Protein AF-A0A351EL39-F1 (afdb_monomer_lite)

Secondary structure (DSSP, 8-state):
------------PPPPS--------TT-B-------PPTT-TTHHHHHHHHHHHTSHHHHHHHHHHHS---S-SSPPPPHHHHHH-----PBPP-HHHHTTTHHHHHHHHHHHHHHHHTTPPPPPP-----PPP-

pLDDT: mean 80.1, std 13.73, range [44.97, 97.44]

Foldseek 3Di:
DDDDPDDDDDDDDDDDPDDPDDDDLPAAADDDDDDDDDPPPVCVPVSVVVVVVCLDQVNQQCCCVPPVDHRPDPPHDHDPNCVVPPDDHDHDDDDPVVCVLCVVVVVVQVVQQVVCVVVVHDRDRDDDDDDDDDD

Structure (mmCIF, N/CA/C/O backbone):
data_AF-A0A351EL39-F1
#
_entry.id   AF-A0A351EL39-F1
#
loop_
_atom_site.group_PDB
_atom_site.id
_atom_site.type_symbol
_atom_site.label_atom_id
_atom_site.label_alt_id
_atom_site.label_comp_id
_atom_site.label_asym_id
_atom_site.label_entity_id
_atom_site.label_seq_id
_atom_site.pdbx_PDB_ins_code
_atom_site.Cartn_x
_atom_site.Cartn_y
_atom_site.Cartn_z
_atom_site.occupancy
_atom_site.B_iso_or_equiv
_atom_site.auth_seq_id
_atom_site.auth_comp_id
_atom_site.auth_asym_id
_atom_site.auth_atom_id
_atom_site.pdbx_PDB_model_num
ATOM 1 N N . SER A 1 1 ? -23.697 38.848 4.792 1.00 47.41 1 SER A N 1
ATOM 2 C CA . SER A 1 1 ? -22.567 38.962 3.847 1.00 47.41 1 SER A CA 1
ATOM 3 C C . SER A 1 1 ? -22.491 37.673 3.041 1.00 47.41 1 SER A C 1
ATOM 5 O O . SER A 1 1 ? -22.920 36.651 3.559 1.00 47.41 1 SER A O 1
ATOM 7 N N . ALA A 1 2 ? -22.081 37.761 1.778 1.00 49.19 2 ALA A N 1
ATOM 8 C CA . ALA A 1 2 ? -22.387 36.872 0.655 1.00 49.19 2 ALA A CA 1
ATOM 9 C C . ALA A 1 2 ? -22.039 35.379 0.824 1.00 49.19 2 ALA A C 1
ATOM 11 O O . ALA A 1 2 ? -20.975 35.021 1.324 1.00 49.19 2 ALA A O 1
ATOM 12 N N . GLY A 1 3 ? -22.925 34.526 0.294 1.00 56.19 3 GLY A N 1
ATOM 13 C CA . GLY A 1 3 ? -22.6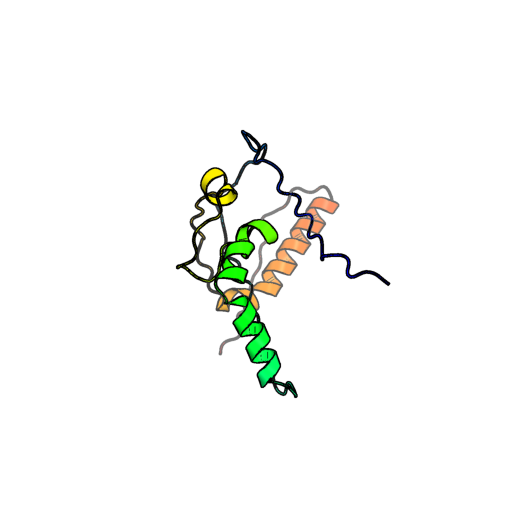42 33.133 -0.029 1.00 56.19 3 GLY A CA 1
ATOM 14 C C . GLY A 1 3 ? -21.666 33.061 -1.196 1.00 56.19 3 GLY A C 1
ATOM 15 O O . GLY A 1 3 ? -22.061 33.156 -2.356 1.00 56.19 3 GLY A O 1
ATOM 16 N N . MET A 1 4 ? -20.383 32.920 -0.882 1.00 59.19 4 MET A N 1
ATOM 17 C CA . MET A 1 4 ? -19.397 32.563 -1.892 1.00 59.19 4 MET A CA 1
ATOM 18 C C . MET A 1 4 ? -19.553 31.068 -2.200 1.00 59.19 4 MET A C 1
ATOM 20 O O . MET A 1 4 ? -19.508 30.261 -1.267 1.00 59.19 4 MET A O 1
ATOM 24 N N . PRO A 1 5 ? -19.762 30.672 -3.468 1.00 58.97 5 PRO A N 1
ATOM 25 C CA . PRO A 1 5 ? -19.753 29.264 -3.833 1.00 58.97 5 PRO A CA 1
ATOM 26 C C . PRO A 1 5 ? -18.380 28.675 -3.497 1.00 58.97 5 PRO A C 1
ATOM 28 O O . PRO A 1 5 ? -17.349 29.305 -3.737 1.00 58.97 5 PRO A O 1
ATOM 31 N N . ALA A 1 6 ? -18.358 27.476 -2.914 1.00 65.62 6 ALA A N 1
ATOM 32 C CA . ALA A 1 6 ? -17.112 26.768 -2.656 1.00 65.62 6 ALA A CA 1
ATOM 33 C C . ALA A 1 6 ? -16.420 26.474 -3.997 1.00 65.62 6 ALA A C 1
ATOM 35 O O . ALA A 1 6 ? -16.895 25.660 -4.787 1.00 65.62 6 ALA A O 1
ATOM 36 N N . VAL A 1 7 ? -15.308 27.158 -4.267 1.00 57.25 7 VAL A N 1
ATOM 37 C CA . VAL A 1 7 ? -14.492 26.927 -5.460 1.00 57.25 7 VAL A CA 1
ATOM 38 C C . VAL A 1 7 ? -13.460 25.857 -5.120 1.00 57.25 7 VAL A C 1
ATOM 40 O O . VAL A 1 7 ? -12.513 26.121 -4.382 1.00 57.25 7 VAL A O 1
ATOM 43 N N . SER A 1 8 ? -13.624 24.639 -5.644 1.00 57.84 8 SER A N 1
ATOM 44 C CA . SER A 1 8 ? -12.559 23.634 -5.597 1.00 57.84 8 SER A CA 1
ATOM 45 C C . SER A 1 8 ? -11.670 23.785 -6.831 1.00 57.84 8 SER A C 1
ATOM 47 O O . SER A 1 8 ? -12.069 23.413 -7.935 1.00 57.84 8 SER A O 1
ATOM 49 N N . VAL A 1 9 ? -10.463 24.320 -6.661 1.00 50.91 9 VAL A N 1
ATOM 50 C CA . VAL A 1 9 ? -9.437 24.293 -7.710 1.00 50.91 9 VAL A CA 1
ATOM 51 C C . VAL A 1 9 ? -8.735 22.942 -7.633 1.00 50.91 9 VAL A C 1
ATOM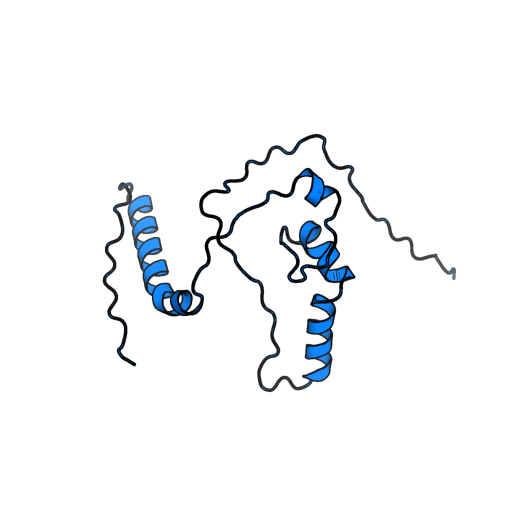 53 O O . VAL A 1 9 ? -8.116 22.617 -6.621 1.00 50.91 9 VAL A O 1
ATOM 56 N N . ARG A 1 10 ? -8.840 22.135 -8.691 1.00 57.16 10 ARG A N 1
ATOM 57 C CA . ARG A 1 10 ? -8.111 20.870 -8.807 1.00 57.16 10 ARG A CA 1
ATOM 58 C C . ARG A 1 10 ? -7.037 21.034 -9.871 1.00 57.16 10 ARG A C 1
ATOM 60 O O . ARG A 1 10 ? -7.350 21.095 -11.053 1.00 57.16 10 ARG A O 1
ATOM 67 N N . PHE A 1 11 ? -5.778 21.115 -9.451 1.00 54.72 11 PHE A N 1
ATOM 68 C CA . PHE A 1 11 ? -4.659 21.002 -10.378 1.00 54.72 11 PHE A CA 1
ATOM 69 C C . PHE A 1 11 ? -4.651 19.574 -10.937 1.00 54.72 11 PHE A C 1
ATOM 71 O O . PHE A 1 11 ? -4.483 18.610 -10.188 1.00 54.72 11 PHE A O 1
ATOM 78 N N . MET A 1 12 ? -4.917 19.443 -12.234 1.00 60.34 12 MET A N 1
ATOM 79 C CA . MET A 1 12 ? -4.818 18.190 -12.978 1.00 60.34 12 MET A CA 1
ATOM 80 C C . MET A 1 12 ? -3.690 18.367 -13.993 1.00 60.34 12 MET A C 1
ATOM 82 O O . MET A 1 12 ? -3.957 18.858 -15.087 1.00 60.34 12 MET A O 1
ATOM 86 N N . PRO A 1 13 ? -2.432 18.071 -13.624 1.00 65.50 13 PRO A N 1
ATOM 87 C CA . PRO A 1 13 ? -1.336 18.171 -14.574 1.00 65.50 13 PRO A CA 1
ATOM 88 C C . PRO A 1 13 ? -1.596 17.213 -15.738 1.00 65.50 13 PRO A C 1
ATOM 90 O O . PRO A 1 13 ? -2.022 16.073 -15.527 1.00 65.50 13 PRO A O 1
ATOM 93 N N . GLU A 1 14 ? -1.352 17.679 -16.960 1.00 79.12 14 GLU A N 1
ATOM 94 C CA . GLU A 1 14 ? -1.318 16.796 -18.121 1.00 79.12 14 GLU A CA 1
ATOM 95 C C . GLU A 1 14 ? -0.214 15.753 -17.927 1.00 79.12 14 GLU A C 1
ATOM 97 O O . GLU A 1 14 ? 0.848 16.035 -17.364 1.00 79.12 14 GLU A O 1
ATOM 102 N N . LEU A 1 15 ? -0.483 14.517 -18.351 1.00 79.69 15 LEU A N 1
ATOM 103 C CA . LEU A 1 15 ? 0.508 13.453 -18.253 1.00 79.69 15 LEU A CA 1
ATOM 104 C C . LEU A 1 15 ? 1.629 13.710 -19.267 1.00 79.69 15 LEU A C 1
ATOM 106 O O . LEU A 1 15 ? 1.315 13.978 -20.429 1.00 79.69 15 LEU A O 1
ATOM 110 N N . PRO A 1 16 ? 2.907 13.578 -18.869 1.00 83.06 16 PRO A N 1
ATOM 111 C CA . PRO A 1 16 ? 4.018 13.758 -19.793 1.00 83.06 16 PRO A CA 1
ATOM 112 C C . PRO A 1 16 ? 3.974 12.706 -20.909 1.00 83.06 16 PRO A C 1
ATOM 114 O O . PRO A 1 16 ? 3.304 11.675 -20.790 1.00 83.06 16 PRO A O 1
ATOM 117 N N . GLU A 1 17 ? 4.689 12.948 -22.008 1.00 84.38 17 GLU A N 1
ATOM 118 C CA . GLU A 1 17 ? 4.771 11.955 -23.083 1.00 84.38 17 GLU A CA 1
ATOM 119 C C . GLU A 1 17 ? 5.518 10.690 -22.638 1.00 84.38 17 GLU A C 1
ATOM 121 O O . GLU A 1 17 ? 5.064 9.571 -22.906 1.00 84.38 17 GLU A O 1
ATOM 126 N N . GLU A 1 18 ? 6.593 10.879 -21.874 1.00 80.75 18 GLU A N 1
ATOM 127 C CA . GLU A 1 18 ? 7.460 9.836 -21.332 1.00 80.75 18 GLU A CA 1
ATOM 128 C C . GLU A 1 18 ? 7.855 10.163 -19.883 1.00 80.75 18 GLU A C 1
ATOM 130 O O . GLU A 1 18 ? 7.773 11.312 -19.442 1.00 80.75 18 GLU A O 1
ATOM 135 N N . VAL A 1 19 ? 8.267 9.145 -19.124 1.00 79.06 19 VAL A N 1
ATOM 136 C CA . VAL A 1 19 ? 8.794 9.297 -17.760 1.00 79.06 19 VAL A CA 1
ATOM 137 C C . VAL A 1 19 ? 10.250 8.851 -17.732 1.00 79.06 19 VAL A C 1
ATOM 139 O O . VAL A 1 19 ? 10.574 7.783 -18.243 1.00 79.06 19 VAL A O 1
ATOM 142 N N . ASP A 1 20 ? 11.119 9.630 -17.092 1.00 78.19 20 ASP A N 1
ATOM 143 C CA . ASP A 1 20 ? 12.546 9.304 -16.938 1.00 78.19 20 ASP A CA 1
ATOM 144 C C . ASP A 1 20 ? 12.781 8.343 -15.753 1.00 78.19 20 ASP A C 1
ATOM 146 O O . ASP A 1 20 ? 13.568 8.590 -14.841 1.00 78.19 20 ASP A O 1
ATOM 150 N N . VAL A 1 21 ? 11.984 7.270 -15.689 1.00 72.69 21 VAL A N 1
ATOM 151 C CA . VAL A 1 21 ? 11.979 6.313 -14.574 1.00 72.69 21 VAL A CA 1
ATOM 152 C C . VAL A 1 21 ? 12.159 4.898 -15.110 1.00 72.69 21 VAL A C 1
ATOM 154 O O . VAL A 1 21 ? 11.330 4.397 -15.868 1.00 72.69 21 VAL A O 1
ATOM 157 N N . ALA A 1 22 ? 13.211 4.218 -14.655 1.00 71.12 22 ALA A N 1
ATOM 158 C CA . ALA A 1 22 ? 13.430 2.799 -14.915 1.00 71.12 22 ALA A CA 1
ATOM 159 C C . ALA A 1 22 ? 12.871 1.941 -13.768 1.00 71.12 22 ALA A C 1
ATOM 161 O O . ALA A 1 22 ? 13.118 2.213 -12.593 1.00 71.12 22 ALA A O 1
ATOM 162 N N . VAL A 1 23 ? 12.139 0.874 -14.102 1.00 70.94 23 VAL A N 1
ATOM 163 C CA . VAL A 1 23 ? 11.610 -0.084 -13.117 1.00 70.94 23 VAL A CA 1
ATOM 164 C C . VAL A 1 23 ? 12.438 -1.362 -13.144 1.00 70.94 23 VAL A C 1
ATOM 166 O O . VAL A 1 23 ? 12.471 -2.071 -14.149 1.00 70.94 23 VAL A O 1
ATOM 169 N N . ILE A 1 24 ? 13.052 -1.701 -12.010 1.00 72.62 24 ILE A N 1
ATOM 170 C CA . ILE A 1 24 ? 13.685 -3.006 -11.802 1.00 72.62 24 ILE A CA 1
ATOM 171 C C . ILE A 1 24 ? 12.586 -3.995 -11.411 1.00 72.62 24 ILE A C 1
ATOM 173 O O . ILE A 1 24 ? 12.119 -4.015 -10.274 1.00 72.62 24 ILE A O 1
ATOM 177 N N . ASN A 1 25 ? 12.132 -4.796 -12.374 1.00 71.62 25 ASN A N 1
ATOM 178 C CA . A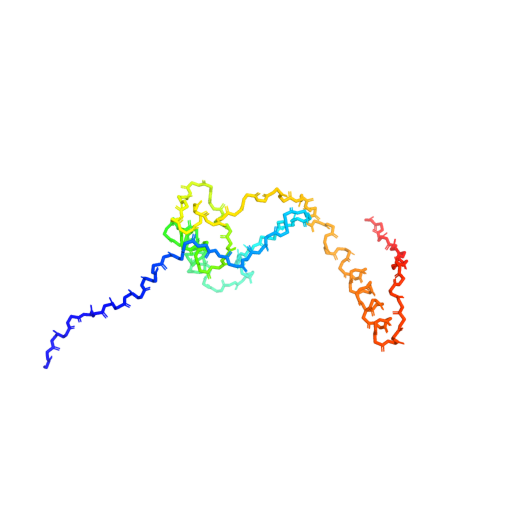SN A 1 25 ? 11.061 -5.774 -12.157 1.00 71.62 25 ASN A CA 1
ATOM 179 C C . ASN A 1 25 ? 11.572 -7.153 -11.688 1.00 71.62 25 ASN A C 1
ATOM 181 O O . ASN A 1 25 ? 10.778 -7.993 -11.257 1.00 71.62 25 ASN A O 1
ATOM 185 N N . SER A 1 26 ? 12.885 -7.393 -11.743 1.00 69.38 26 SER A N 1
ATOM 186 C CA . SER A 1 26 ? 13.532 -8.576 -11.178 1.00 69.38 26 SER A CA 1
ATOM 187 C C . SER A 1 26 ? 13.675 -8.415 -9.664 1.00 69.38 26 SER A C 1
ATOM 189 O O . SER A 1 26 ? 14.354 -7.501 -9.203 1.00 69.38 26 SER A O 1
ATOM 191 N N . GLY A 1 27 ? 13.048 -9.299 -8.884 1.00 71.31 27 GLY A N 1
ATOM 192 C CA . GLY A 1 27 ? 13.129 -9.262 -7.417 1.00 71.31 27 GLY A CA 1
ATOM 193 C C . GLY A 1 27 ? 12.015 -8.472 -6.723 1.00 71.31 27 GLY A C 1
ATOM 194 O O . GLY A 1 27 ? 12.150 -8.150 -5.546 1.00 71.31 27 GLY A O 1
ATOM 195 N N . CYS A 1 28 ? 10.908 -8.162 -7.408 1.00 77.88 28 CYS A N 1
ATOM 196 C CA . CYS A 1 28 ? 9.773 -7.498 -6.767 1.00 77.88 28 CYS A CA 1
ATOM 197 C C . CYS A 1 28 ? 9.188 -8.343 -5.626 1.00 77.88 28 CYS A C 1
ATOM 199 O O . CYS A 1 28 ? 8.822 -9.505 -5.813 1.00 77.88 28 CYS A O 1
ATOM 201 N N . ILE A 1 29 ? 9.021 -7.720 -4.463 1.00 79.69 29 ILE A N 1
ATOM 202 C CA . ILE A 1 29 ? 8.369 -8.296 -3.285 1.00 79.69 29 ILE A CA 1
ATOM 203 C C . ILE A 1 29 ? 7.010 -7.616 -3.102 1.00 79.69 29 ILE A C 1
ATOM 205 O O . ILE A 1 29 ? 6.891 -6.402 -3.272 1.00 79.69 29 ILE A O 1
ATOM 209 N N . LYS A 1 30 ? 5.974 -8.384 -2.744 1.00 80.88 30 LYS A N 1
ATOM 210 C CA . LYS A 1 30 ? 4.672 -7.815 -2.373 1.00 80.88 30 LYS A CA 1
ATOM 211 C C . LYS A 1 30 ? 4.696 -7.406 -0.903 1.00 80.88 30 LYS A C 1
ATOM 213 O O . LYS A 1 30 ? 4.750 -8.266 -0.031 1.00 80.88 30 LYS A O 1
ATOM 218 N N . VAL A 1 31 ? 4.593 -6.106 -0.647 1.00 80.44 31 VAL A N 1
ATOM 219 C CA . VAL A 1 31 ? 4.334 -5.554 0.689 1.00 80.44 31 VAL A CA 1
ATOM 220 C C . VAL A 1 31 ? 2.871 -5.132 0.748 1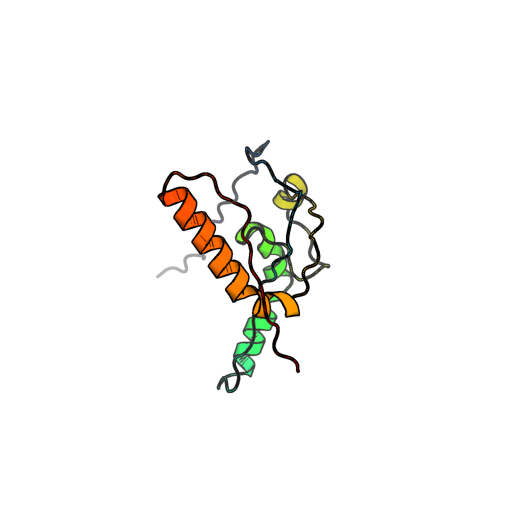.00 80.44 31 VAL A C 1
ATOM 222 O O . VAL A 1 31 ? 2.376 -4.478 -0.169 1.00 80.44 31 VAL A O 1
ATOM 225 N N . VAL A 1 32 ? 2.165 -5.542 1.800 1.00 83.88 32 VAL A N 1
ATOM 226 C CA . VAL A 1 32 ? 0.746 -5.226 1.995 1.00 83.88 32 VAL A CA 1
ATOM 227 C C . VAL A 1 32 ? 0.610 -4.277 3.175 1.00 83.88 32 VAL A C 1
ATOM 229 O O . VAL A 1 32 ? 1.097 -4.562 4.267 1.00 83.88 32 VAL A O 1
ATOM 232 N N . ASN A 1 33 ? -0.068 -3.153 2.951 1.00 86.69 33 ASN A N 1
ATOM 233 C CA . ASN A 1 33 ? -0.454 -2.244 4.021 1.00 86.69 33 ASN A CA 1
ATOM 234 C C . ASN A 1 33 ? -1.760 -2.740 4.643 1.00 86.69 33 ASN A C 1
ATOM 236 O O . ASN A 1 33 ? -2.778 -2.839 3.957 1.00 86.69 33 ASN A O 1
ATOM 240 N N . TYR A 1 34 ? -1.721 -3.037 5.939 1.00 88.19 34 TYR A N 1
ATOM 241 C CA . TYR A 1 34 ? -2.885 -3.456 6.711 1.00 88.19 34 TYR A CA 1
ATOM 242 C C . TYR A 1 34 ? -3.342 -2.342 7.646 1.00 88.19 34 TYR A C 1
ATOM 244 O O . TYR A 1 34 ? -2.546 -1.538 8.128 1.00 88.19 34 TYR A O 1
ATOM 252 N N . ALA A 1 35 ? -4.634 -2.342 7.947 1.00 91.44 35 ALA A N 1
ATOM 253 C CA . ALA A 1 35 ? -5.212 -1.535 9.004 1.00 91.44 35 ALA A CA 1
ATOM 254 C C . ALA A 1 35 ? -6.119 -2.430 9.855 1.00 91.44 35 ALA A C 1
ATOM 256 O O . ALA A 1 35 ? -6.780 -3.333 9.341 1.00 91.44 35 ALA A O 1
ATOM 257 N N . GLY A 1 36 ? -6.117 -2.209 11.166 1.00 93.38 36 GLY A N 1
ATOM 258 C CA . GLY A 1 36 ? -6.841 -3.041 12.118 1.00 93.38 36 GLY A CA 1
ATOM 259 C C . GLY A 1 36 ? -7.321 -2.236 13.316 1.00 93.38 36 GLY A C 1
ATOM 260 O O . GLY A 1 36 ? -6.792 -1.168 13.620 1.00 93.38 36 GLY A O 1
ATOM 261 N N . ILE A 1 37 ? -8.339 -2.756 13.999 1.00 96.06 37 ILE A N 1
ATOM 262 C CA . ILE A 1 37 ? -8.873 -2.148 15.219 1.00 96.06 37 ILE A CA 1
ATOM 263 C C . ILE A 1 37 ? -8.141 -2.744 16.417 1.00 96.06 37 ILE A C 1
ATOM 265 O O . ILE A 1 37 ? -8.129 -3.964 16.603 1.00 96.06 37 ILE A O 1
ATOM 269 N N . VAL A 1 38 ? -7.558 -1.881 17.245 1.00 95.50 38 VAL A N 1
ATOM 270 C CA . VAL A 1 38 ? -6.848 -2.293 18.458 1.00 95.50 38 VAL A CA 1
ATOM 271 C C . VAL A 1 38 ? -7.821 -2.953 19.443 1.00 95.50 38 VAL A C 1
ATOM 273 O O . VAL A 1 38 ? -8.999 -2.602 19.555 1.00 95.50 38 VAL A O 1
ATOM 276 N N . ARG A 1 39 ? -7.339 -3.961 20.173 1.00 93.56 39 ARG A N 1
ATOM 277 C CA . ARG A 1 39 ? -8.132 -4.614 21.220 1.00 93.56 39 ARG A CA 1
ATOM 278 C C . ARG A 1 39 ? -8.558 -3.573 22.264 1.00 93.56 39 ARG A C 1
ATOM 280 O O . ARG A 1 39 ? -7.749 -2.752 22.677 1.00 93.56 39 ARG A O 1
ATOM 287 N N . ASN A 1 40 ? -9.816 -3.639 22.701 1.00 95.88 40 ASN A N 1
ATOM 288 C CA . ASN A 1 40 ? -10.419 -2.716 23.671 1.00 95.88 40 ASN A CA 1
ATOM 289 C C . ASN A 1 40 ? -10.567 -1.257 23.193 1.00 95.88 40 ASN A C 1
ATOM 291 O O . ASN A 1 40 ? -10.741 -0.374 24.027 1.00 95.88 40 ASN A O 1
ATOM 295 N N . THR A 1 41 ? -10.547 -0.980 21.879 1.00 96.25 41 THR A N 1
ATOM 296 C CA . THR A 1 41 ? -10.940 0.342 21.358 1.00 96.25 41 THR A CA 1
ATOM 297 C C . THR A 1 41 ? -12.345 0.716 21.863 1.00 96.25 41 THR A C 1
ATOM 299 O O . THR A 1 41 ? -13.293 -0.009 21.543 1.00 96.25 41 THR A O 1
ATOM 302 N N . PRO A 1 42 ? -12.505 1.836 22.602 1.00 95.25 42 PRO A N 1
ATOM 303 C CA . PRO A 1 42 ? -13.794 2.227 23.183 1.00 95.25 42 PRO A CA 1
ATOM 304 C C . PRO A 1 42 ? -14.885 2.452 22.132 1.00 95.25 42 PRO A C 1
ATOM 306 O O . PRO A 1 42 ? -16.035 2.079 22.338 1.00 95.25 42 PRO A O 1
ATOM 309 N N . ASP A 1 43 ? -14.510 2.998 20.972 1.00 96.19 43 ASP A N 1
ATOM 310 C CA . ASP A 1 43 ? -15.411 3.233 19.843 1.00 96.19 43 ASP A CA 1
ATOM 311 C C . ASP A 1 43 ? -15.109 2.288 18.671 1.00 96.19 43 ASP A C 1
ATOM 313 O O . ASP A 1 43 ? -14.699 2.676 17.573 1.00 96.19 43 ASP A O 1
ATOM 317 N N . ARG A 1 44 ? -15.279 0.987 18.927 1.00 96.62 44 ARG A N 1
ATOM 318 C CA . ARG A 1 44 ? -15.038 -0.066 17.931 1.00 96.62 44 ARG A CA 1
ATOM 319 C C . ARG A 1 44 ? -15.881 0.126 16.666 1.00 96.62 44 ARG A C 1
ATOM 321 O O . ARG A 1 44 ? -15.431 -0.217 15.576 1.00 96.62 44 ARG A O 1
ATOM 328 N N . ARG A 1 45 ? -17.097 0.663 16.800 1.00 96.75 45 ARG A N 1
ATOM 329 C CA . ARG A 1 45 ? -18.020 0.850 15.674 1.00 96.75 45 ARG A CA 1
ATOM 330 C C . ARG A 1 45 ? -17.514 1.918 14.712 1.00 96.75 45 ARG A C 1
ATOM 332 O O . ARG A 1 45 ? -17.468 1.657 13.512 1.00 96.75 45 ARG A O 1
ATOM 339 N N . ASN A 1 46 ? -17.138 3.097 15.207 1.00 9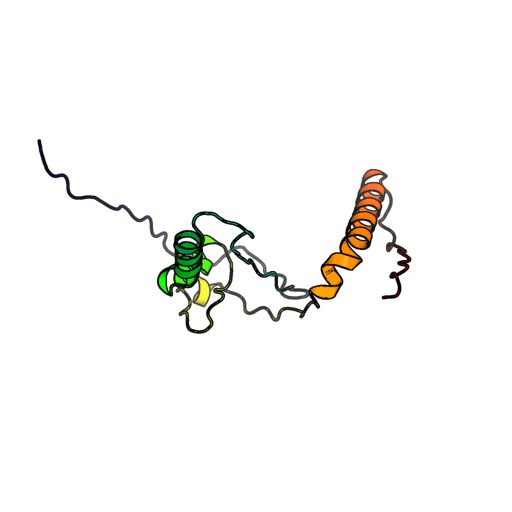7.44 46 ASN A N 1
ATOM 340 C CA . ASN A 1 46 ? -16.638 4.149 14.324 1.00 97.44 46 ASN A CA 1
ATOM 341 C C . ASN A 1 46 ? -15.242 3.817 13.782 1.00 97.44 46 ASN A C 1
ATOM 343 O O . ASN A 1 46 ? -14.974 4.105 12.618 1.00 97.44 46 ASN A O 1
ATOM 347 N N . ALA A 1 47 ? -14.402 3.115 14.552 1.00 97.12 47 ALA A N 1
ATOM 348 C CA . ALA A 1 47 ? -13.146 2.570 14.032 1.00 97.12 47 ALA A CA 1
ATOM 349 C C . ALA A 1 47 ? -13.376 1.591 12.864 1.00 97.12 47 ALA A C 1
ATOM 351 O O . ALA A 1 47 ? -12.677 1.665 11.858 1.00 97.12 47 ALA A O 1
ATOM 352 N N . GLY A 1 48 ? -14.389 0.719 12.958 1.00 97.19 48 GLY A N 1
ATOM 353 C CA . GLY A 1 48 ? -14.782 -0.170 11.858 1.00 97.19 48 GLY A CA 1
ATOM 354 C C . GLY A 1 48 ? -15.222 0.593 10.613 1.00 97.19 48 GLY A C 1
ATOM 355 O O . GLY A 1 48 ? -14.717 0.330 9.530 1.00 97.19 48 GLY A O 1
ATOM 356 N N . ARG A 1 49 ? -16.061 1.620 10.779 1.00 97.38 49 ARG A N 1
ATOM 357 C CA . ARG A 1 49 ? -16.503 2.476 9.664 1.00 97.38 49 ARG A CA 1
ATOM 358 C C . ARG A 1 49 ? -15.351 3.190 8.959 1.00 97.38 49 ARG A C 1
ATOM 360 O O . ARG A 1 49 ? -15.395 3.369 7.747 1.00 97.38 49 ARG A O 1
ATOM 367 N N . LEU A 1 50 ? -14.320 3.595 9.700 1.00 96.25 50 LEU A N 1
ATOM 368 C CA . LEU A 1 50 ? -13.116 4.166 9.101 1.00 96.25 50 LEU A CA 1
ATOM 369 C C . LEU A 1 50 ? -12.379 3.132 8.239 1.00 96.25 50 LEU A C 1
ATOM 371 O O . LEU A 1 50 ? -11.981 3.455 7.122 1.00 96.25 50 LEU A O 1
ATOM 375 N N . LEU A 1 51 ? -12.237 1.891 8.713 1.00 95.94 51 LEU A N 1
ATOM 376 C CA . LEU A 1 51 ? -11.653 0.816 7.903 1.00 95.94 51 LEU A CA 1
ATOM 377 C C . LEU A 1 51 ? -12.492 0.521 6.657 1.00 95.94 51 LEU A C 1
ATOM 379 O O . LEU A 1 51 ? -11.927 0.384 5.574 1.00 95.94 51 LEU A O 1
ATOM 383 N N . ASP A 1 52 ? -13.819 0.496 6.791 1.00 96.19 52 ASP A N 1
ATOM 384 C CA . ASP A 1 52 ? -14.729 0.308 5.659 1.00 96.19 52 ASP A CA 1
ATOM 385 C C . ASP A 1 52 ? -14.527 1.405 4.601 1.00 96.19 52 ASP A C 1
ATOM 387 O O . ASP A 1 52 ? -14.450 1.097 3.412 1.00 96.19 52 ASP A O 1
ATOM 391 N N . SER A 1 53 ? -14.324 2.663 5.022 1.00 95.81 53 SER A N 1
ATOM 392 C CA . SER A 1 53 ? -14.065 3.785 4.106 1.00 95.81 53 SER A CA 1
ATOM 393 C C . SER A 1 53 ? -12.796 3.596 3.265 1.00 95.81 53 SER A C 1
ATOM 395 O O . SER A 1 53 ? -12.757 3.987 2.099 1.00 95.81 53 SER A O 1
ATOM 397 N N . PHE A 1 54 ? -11.768 2.927 3.804 1.00 94.81 54 PHE A N 1
ATOM 398 C CA . PHE A 1 54 ? -10.565 2.602 3.036 1.00 94.81 54 PHE A CA 1
ATOM 399 C C . PHE A 1 54 ? -10.827 1.536 1.974 1.00 94.81 54 PHE A C 1
ATOM 401 O O . PHE A 1 54 ? -10.099 1.484 0.989 1.00 94.81 54 PHE A O 1
ATOM 408 N N . LEU A 1 55 ? -11.856 0.702 2.126 1.00 94.62 55 LEU A N 1
ATOM 409 C CA . LEU A 1 55 ? -12.235 -0.329 1.156 1.00 94.62 55 LEU A CA 1
ATOM 410 C C . LEU A 1 55 ? -13.296 0.146 0.155 1.00 94.62 55 LEU A C 1
ATOM 412 O O . LEU A 1 55 ? -13.678 -0.606 -0.750 1.00 94.62 55 LEU A O 1
ATOM 416 N N . GLU A 1 56 ? -13.772 1.384 0.276 1.00 96.56 56 GLU A N 1
ATOM 417 C CA . GLU A 1 56 ? -14.716 1.943 -0.681 1.00 96.56 56 GLU A CA 1
ATOM 418 C C . GLU A 1 56 ? -14.084 2.075 -2.077 1.00 96.56 56 GLU A C 1
ATOM 420 O O . GLU A 1 56 ? -12.904 2.431 -2.200 1.00 96.56 56 GLU A O 1
ATOM 425 N N . PRO A 1 57 ? -14.858 1.845 -3.158 1.00 96.25 57 PRO A N 1
ATOM 426 C CA . PRO A 1 57 ? -14.335 1.915 -4.519 1.00 96.25 57 PRO A CA 1
ATOM 427 C C . PRO A 1 57 ? -13.652 3.243 -4.853 1.00 96.25 57 PRO A C 1
ATOM 429 O O . PRO A 1 57 ? -12.611 3.248 -5.504 1.00 96.25 57 PRO A O 1
ATOM 432 N N . LEU A 1 58 ? -14.198 4.369 -4.380 1.00 93.56 58 LEU A N 1
ATOM 433 C CA . LEU A 1 58 ? -13.633 5.690 -4.654 1.00 93.56 58 LEU A CA 1
ATOM 434 C C . LEU A 1 58 ? -12.279 5.895 -3.966 1.00 93.56 58 LEU A C 1
ATOM 436 O O . LEU A 1 58 ? -11.372 6.466 -4.572 1.00 93.56 58 LEU A O 1
ATOM 440 N N . PHE A 1 59 ? -12.131 5.417 -2.727 1.00 94.62 59 PHE A N 1
ATOM 441 C CA . PHE A 1 59 ? -10.848 5.449 -2.030 1.00 94.62 59 PHE A CA 1
ATOM 442 C C . PHE A 1 59 ? -9.831 4.588 -2.782 1.00 94.62 59 PHE A C 1
ATOM 444 O O . PHE A 1 59 ? -8.760 5.067 -3.153 1.00 94.62 59 PHE A O 1
ATOM 451 N N . GLN A 1 60 ? -10.202 3.342 -3.090 1.00 95.44 60 GLN A N 1
ATOM 452 C CA . GLN A 1 60 ? -9.333 2.383 -3.771 1.00 95.44 60 GLN A CA 1
ATOM 453 C C . GLN A 1 60 ? -8.937 2.833 -5.188 1.00 95.44 60 GLN A C 1
ATOM 455 O O . GLN A 1 60 ? -7.798 2.616 -5.589 1.00 95.44 60 GLN A O 1
ATOM 460 N N . TYR A 1 61 ? -9.813 3.529 -5.920 1.00 94.19 61 TYR A N 1
ATOM 461 C CA . TYR A 1 61 ? -9.499 4.114 -7.231 1.00 94.19 61 TYR A CA 1
ATOM 462 C C . TYR A 1 61 ? -8.374 5.155 -7.167 1.00 94.19 61 TYR A C 1
ATOM 464 O O . TYR A 1 61 ? -7.592 5.282 -8.105 1.00 94.19 61 TYR A O 1
ATOM 472 N N . GLN A 1 62 ? -8.265 5.889 -6.056 1.00 91.56 62 GLN A N 1
ATOM 473 C CA . GLN A 1 62 ? -7.242 6.923 -5.876 1.00 91.56 62 GLN A CA 1
ATOM 474 C C . GLN A 1 62 ? -5.935 6.394 -5.275 1.00 91.56 62 GLN A C 1
ATOM 476 O O . GLN A 1 62 ? -4.929 7.102 -5.320 1.00 91.56 62 GLN A O 1
ATOM 481 N N . VAL A 1 63 ? -5.924 5.175 -4.719 1.00 92.00 63 VAL A N 1
ATOM 482 C CA . VAL A 1 63 ? -4.726 4.578 -4.103 1.00 92.00 63 VAL A CA 1
ATOM 483 C C . VAL A 1 63 ? -3.504 4.595 -5.033 1.00 92.00 63 VAL A C 1
ATOM 485 O O . VAL A 1 63 ? -2.434 5.007 -4.575 1.00 92.00 63 VAL A O 1
ATOM 488 N N . PRO A 1 64 ? -3.628 4.225 -6.321 1.00 89.81 64 PRO A N 1
ATOM 489 C CA . PRO A 1 64 ? -2.494 4.210 -7.235 1.00 89.81 64 PRO A CA 1
ATOM 490 C C . PRO A 1 64 ? -1.866 5.589 -7.432 1.00 89.81 64 PRO A C 1
ATOM 492 O O . PRO A 1 64 ? -0.652 5.738 -7.301 1.00 89.81 64 PRO A O 1
ATOM 495 N N . ASP A 1 65 ? -2.680 6.607 -7.699 1.00 86.62 65 ASP A N 1
ATOM 496 C CA . ASP A 1 65 ? -2.191 7.959 -7.986 1.00 86.62 65 ASP A CA 1
ATOM 497 C C . ASP A 1 65 ? -1.639 8.655 -6.733 1.00 86.62 65 ASP A C 1
ATOM 499 O O . ASP A 1 65 ? -0.721 9.464 -6.830 1.00 86.62 65 ASP A O 1
ATOM 503 N N . ARG A 1 66 ? -2.186 8.355 -5.547 1.00 87.81 66 ARG A N 1
ATOM 504 C CA . ARG A 1 66 ? -1.774 9.011 -4.295 1.00 87.81 66 ARG A CA 1
ATOM 505 C C . ARG A 1 66 ? -0.604 8.342 -3.593 1.00 87.81 66 ARG A C 1
ATOM 507 O O . ARG A 1 66 ? 0.178 9.032 -2.948 1.00 87.81 66 ARG A O 1
ATOM 514 N N . TYR A 1 67 ? -0.524 7.017 -3.663 1.00 87.31 67 TYR A N 1
ATOM 515 C CA . TYR A 1 67 ? 0.403 6.230 -2.847 1.00 87.31 67 TYR A CA 1
ATOM 516 C C . TYR A 1 67 ? 1.345 5.354 -3.673 1.00 87.31 67 TYR A C 1
ATOM 518 O O . TYR A 1 67 ? 2.096 4.570 -3.096 1.00 87.31 67 TYR A O 1
ATOM 526 N N . GLY A 1 68 ? 1.287 5.408 -5.008 1.00 86.00 68 GLY A N 1
ATOM 527 C CA . GLY A 1 68 ? 2.144 4.574 -5.854 1.00 86.00 68 GLY A CA 1
ATOM 528 C C . GLY A 1 68 ? 1.880 3.067 -5.697 1.00 86.00 68 GLY A C 1
ATOM 529 O O . GLY A 1 68 ? 2.745 2.255 -6.008 1.00 86.00 68 GLY A O 1
ATOM 530 N N . SER A 1 69 ? 0.713 2.685 -5.167 1.00 87.50 69 SER A N 1
ATOM 531 C CA . SER A 1 69 ? 0.402 1.322 -4.716 1.00 87.50 69 SER A CA 1
ATOM 532 C C . SER A 1 69 ? -0.766 0.716 -5.493 1.00 87.50 69 SER A C 1
ATOM 534 O O . SER A 1 69 ? -1.625 1.428 -6.002 1.00 87.50 69 SER A O 1
ATOM 536 N N . GLN A 1 70 ? -0.848 -0.614 -5.563 1.00 88.88 70 GLN A N 1
ATOM 537 C CA . GLN A 1 70 ? -2.040 -1.259 -6.122 1.00 88.88 70 GLN A CA 1
ATOM 538 C C . GLN A 1 70 ? -3.208 -1.221 -5.124 1.00 88.88 70 GLN A C 1
ATOM 540 O O . GLN A 1 70 ? -2.969 -1.327 -3.917 1.00 88.88 70 GLN A O 1
ATOM 545 N N . PRO A 1 71 ? -4.462 -1.101 -5.600 1.00 92.94 71 PRO A N 1
ATOM 546 C CA . PRO A 1 71 ? -5.619 -1.255 -4.733 1.00 92.94 71 PRO A CA 1
ATOM 547 C C . PRO A 1 71 ? -5.663 -2.682 -4.174 1.00 92.94 71 PRO A C 1
ATOM 549 O O . PRO A 1 71 ? -5.255 -3.644 -4.826 1.00 92.94 71 PRO A O 1
ATOM 552 N N . ALA A 1 72 ? -6.188 -2.824 -2.960 1.00 92.31 72 ALA A N 1
ATOM 553 C CA . ALA A 1 72 ? -6.468 -4.127 -2.365 1.00 92.31 72 ALA A CA 1
ATOM 554 C C . ALA A 1 72 ? -7.628 -4.832 -3.088 1.00 92.31 72 ALA A C 1
ATOM 556 O O . ALA A 1 72 ? -7.670 -6.059 -3.168 1.00 92.31 72 ALA A O 1
ATOM 557 N N . ARG A 1 73 ? -8.564 -4.045 -3.629 1.00 92.88 73 ARG A N 1
ATOM 558 C CA . ARG A 1 73 ? -9.691 -4.524 -4.429 1.00 92.88 73 ARG A CA 1
ATOM 559 C C . ARG A 1 73 ? -9.280 -4.827 -5.867 1.00 92.88 73 ARG A C 1
ATOM 561 O O . ARG A 1 73 ? -8.603 -4.029 -6.510 1.00 92.88 73 ARG A O 1
ATOM 568 N N . THR A 1 74 ? -9.750 -5.955 -6.390 1.00 90.25 74 THR A N 1
ATOM 569 C CA . THR A 1 74 ? -9.446 -6.422 -7.752 1.00 90.25 74 THR A CA 1
ATOM 570 C C . THR A 1 74 ? -10.430 -5.921 -8.810 1.00 90.25 74 THR A C 1
ATOM 572 O O . THR A 1 74 ? -10.146 -6.036 -9.999 1.00 90.25 74 THR A O 1
ATOM 575 N N . ASP A 1 75 ? -11.565 -5.355 -8.397 1.00 94.19 75 ASP A N 1
ATOM 576 C CA . ASP A 1 75 ? -12.631 -4.840 -9.266 1.00 94.19 75 ASP A CA 1
ATOM 577 C C . ASP A 1 75 ? -12.471 -3.350 -9.620 1.00 94.19 75 ASP A C 1
ATOM 579 O O . ASP A 1 75 ? -13.335 -2.758 -10.264 1.00 94.19 75 ASP A O 1
ATOM 583 N N . ILE A 1 76 ? -11.363 -2.729 -9.215 1.00 94.38 76 ILE A N 1
ATOM 584 C CA . ILE A 1 76 ? -11.117 -1.299 -9.402 1.00 94.38 76 ILE A CA 1
ATOM 585 C C . ILE A 1 76 ? -10.463 -1.035 -10.755 1.00 94.38 76 ILE A C 1
ATOM 587 O O . ILE A 1 76 ? -9.427 -1.607 -11.102 1.00 94.38 76 ILE A O 1
ATOM 591 N N . LEU A 1 77 ? -11.057 -0.113 -11.513 1.00 91.12 77 LEU A N 1
ATOM 592 C CA . LEU A 1 77 ? -10.492 0.362 -12.771 1.00 91.12 77 LEU A CA 1
ATOM 593 C C . LEU A 1 77 ? -9.171 1.101 -12.529 1.00 91.12 77 LEU A C 1
ATOM 595 O O . LEU A 1 77 ? -9.030 1.862 -11.574 1.00 91.12 77 LEU A O 1
ATOM 599 N N . ARG A 1 78 ? -8.207 0.917 -13.435 1.00 87.12 78 ARG A N 1
ATOM 600 C CA . ARG A 1 78 ? -6.945 1.671 -13.413 1.00 87.12 78 ARG A CA 1
ATOM 601 C C . ARG A 1 78 ? -7.178 3.095 -13.918 1.00 87.12 78 ARG A C 1
ATOM 603 O O . ARG A 1 78 ? -7.915 3.285 -14.887 1.00 87.12 78 ARG A O 1
ATOM 610 N N . THR A 1 79 ? -6.505 4.063 -13.305 1.00 88.38 79 THR A N 1
ATOM 611 C CA . THR A 1 79 ? -6.438 5.449 -13.789 1.00 88.38 79 THR A CA 1
ATOM 612 C C . THR A 1 79 ? -5.659 5.508 -15.108 1.00 88.38 79 THR A C 1
ATOM 614 O O . THR A 1 79 ? -4.878 4.601 -15.413 1.00 88.38 79 THR A O 1
ATOM 617 N N . GLU A 1 80 ? -5.849 6.558 -15.912 1.00 88.38 80 GLU A N 1
ATOM 618 C CA . GLU A 1 80 ? -5.134 6.697 -17.194 1.00 88.38 80 GLU A CA 1
ATOM 619 C C . GLU A 1 80 ? -3.610 6.726 -17.012 1.00 88.38 80 GLU A C 1
ATOM 621 O O . GLU A 1 80 ? -2.885 6.054 -17.748 1.00 88.38 80 GLU A O 1
ATOM 626 N N . ALA A 1 81 ? -3.121 7.392 -15.960 1.00 84.75 81 ALA A N 1
ATOM 627 C CA . ALA A 1 81 ? -1.703 7.398 -15.602 1.00 84.75 81 ALA A CA 1
ATOM 628 C C . ALA A 1 81 ? -1.166 5.976 -15.382 1.00 84.75 81 ALA A C 1
ATOM 630 O O . ALA A 1 81 ? -0.129 5.596 -15.924 1.00 84.75 81 ALA A O 1
ATOM 631 N N . TRP A 1 82 ? -1.906 5.144 -14.649 1.00 86.44 82 TRP A N 1
ATOM 632 C CA . TRP A 1 82 ? -1.508 3.766 -14.371 1.00 86.44 82 TRP A CA 1
ATOM 633 C C . TRP A 1 82 ? -1.683 2.813 -15.544 1.00 86.44 82 TRP A C 1
ATOM 635 O O . TRP A 1 82 ? -0.964 1.814 -15.620 1.00 86.44 82 TRP A O 1
ATOM 645 N N . LYS A 1 83 ? -2.620 3.084 -16.456 1.00 88.44 83 LYS A N 1
ATOM 646 C CA . LYS A 1 83 ? -2.701 2.353 -17.726 1.00 88.44 83 LYS A CA 1
ATOM 647 C C . LYS A 1 83 ? -1.469 2.630 -18.585 1.00 88.44 83 LYS A C 1
ATOM 649 O O . LYS A 1 83 ? -0.923 1.682 -19.140 1.00 88.44 83 LYS A O 1
ATOM 654 N N . ARG A 1 84 ? -1.035 3.893 -18.654 1.00 87.06 84 ARG A N 1
ATOM 655 C CA . ARG A 1 84 ? 0.086 4.336 -19.492 1.00 87.06 84 ARG A CA 1
ATOM 656 C C . ARG A 1 84 ? 1.452 3.950 -18.925 1.00 87.06 84 ARG A C 1
ATOM 658 O O . ARG A 1 84 ? 2.282 3.433 -19.660 1.00 87.06 84 ARG A O 1
ATOM 665 N N . PHE A 1 85 ? 1.674 4.167 -17.630 1.00 85.31 85 PHE A N 1
ATOM 666 C CA . PHE A 1 85 ? 3.004 4.043 -17.014 1.00 85.31 85 PHE A CA 1
ATOM 667 C C . PHE A 1 85 ? 3.130 2.889 -16.011 1.00 85.31 85 PHE A C 1
ATOM 669 O O . PHE A 1 85 ? 4.230 2.546 -15.584 1.00 85.31 85 PHE A O 1
ATOM 676 N N . GLY A 1 86 ? 2.021 2.271 -15.597 1.00 83.06 86 GLY A N 1
ATOM 677 C CA . GLY A 1 86 ? 2.041 1.257 -14.545 1.00 83.06 86 GLY A CA 1
ATOM 678 C C . GLY A 1 86 ? 2.583 -0.092 -15.024 1.00 83.06 86 GLY A C 1
ATOM 679 O O . GLY A 1 86 ? 1.899 -0.811 -15.760 1.00 83.06 86 GLY A O 1
ATOM 680 N N . VAL A 1 87 ? 3.749 -0.492 -14.514 1.00 80.69 87 VAL A N 1
ATOM 681 C CA . VAL A 1 87 ? 4.406 -1.770 -14.834 1.00 80.69 87 VAL A CA 1
ATOM 682 C C . VAL A 1 87 ? 3.711 -2.956 -14.156 1.00 80.69 87 VAL A C 1
ATOM 684 O O . VAL A 1 87 ? 3.381 -2.926 -12.969 1.00 80.69 87 VAL A O 1
ATOM 687 N N . LYS A 1 88 ? 3.514 -4.048 -14.906 1.00 77.75 88 LYS A N 1
ATOM 688 C CA . LYS A 1 88 ? 3.089 -5.336 -14.340 1.00 77.75 88 LYS A CA 1
ATOM 689 C C . LYS A 1 88 ? 4.300 -6.054 -13.747 1.00 77.75 88 LYS A C 1
ATOM 691 O O . LYS A 1 88 ? 5.099 -6.629 -14.480 1.00 77.75 88 LYS A O 1
ATOM 696 N N . ALA A 1 89 ? 4.415 -6.042 -12.424 1.00 76.44 89 ALA A N 1
ATOM 697 C CA . ALA A 1 89 ? 5.400 -6.835 -11.700 1.00 76.44 89 ALA A CA 1
ATOM 698 C C . ALA A 1 89 ? 4.799 -8.175 -11.253 1.00 76.44 89 ALA A C 1
ATOM 700 O O . ALA A 1 89 ? 3.675 -8.224 -10.747 1.00 76.44 89 ALA A O 1
ATOM 701 N N . LYS A 1 90 ? 5.560 -9.265 -11.398 1.00 78.81 90 LYS A N 1
ATOM 702 C CA . LYS A 1 90 ? 5.249 -10.538 -10.741 1.00 78.81 90 LYS A CA 1
ATOM 703 C C . LYS A 1 90 ? 5.945 -10.538 -9.386 1.00 78.81 90 LYS A C 1
ATOM 705 O O . LYS A 1 90 ? 7.165 -10.645 -9.324 1.00 78.81 90 LYS A O 1
ATOM 710 N N . ALA A 1 91 ? 5.173 -10.390 -8.317 1.00 77.00 91 ALA A N 1
ATOM 711 C CA . ALA A 1 91 ? 5.736 -10.419 -6.979 1.00 77.00 91 ALA A CA 1
ATOM 712 C C . ALA A 1 91 ? 6.169 -11.838 -6.592 1.00 77.00 91 ALA A 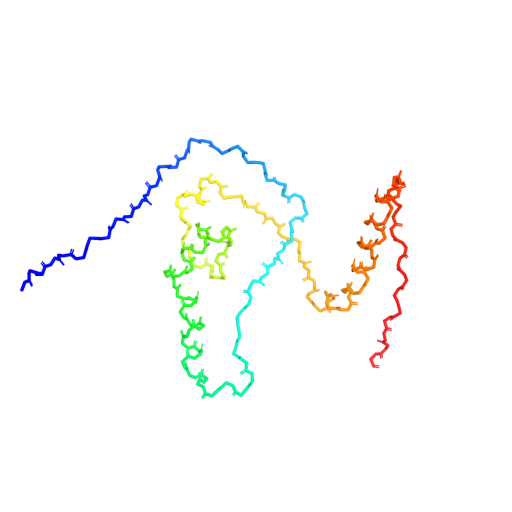C 1
ATOM 714 O O . ALA A 1 91 ? 5.449 -12.809 -6.841 1.00 77.00 91 ALA A O 1
ATOM 715 N N . ILE A 1 92 ? 7.328 -11.940 -5.950 1.00 79.75 92 ILE A N 1
ATOM 716 C CA . ILE A 1 92 ? 7.774 -13.158 -5.282 1.00 79.75 92 ILE A CA 1
ATOM 717 C C . ILE A 1 92 ? 6.901 -13.333 -4.030 1.00 79.75 92 ILE A C 1
ATOM 719 O O . ILE A 1 92 ? 6.822 -12.402 -3.220 1.00 79.75 92 ILE A O 1
ATOM 723 N N . PRO A 1 93 ? 6.212 -14.476 -3.861 1.00 72.50 93 PRO A N 1
ATOM 724 C CA . PRO A 1 93 ? 5.468 -14.741 -2.640 1.00 72.50 93 PRO A CA 1
ATOM 725 C C . PRO A 1 93 ? 6.452 -14.895 -1.479 1.00 72.50 93 PRO A C 1
ATOM 727 O O . PRO A 1 93 ? 7.374 -15.709 -1.541 1.00 72.50 93 PRO A O 1
ATOM 730 N N . LEU A 1 94 ? 6.253 -14.108 -0.425 1.00 74.12 94 LEU A N 1
ATOM 731 C CA . LEU A 1 94 ? 6.933 -14.295 0.850 1.00 74.12 94 LEU A CA 1
ATOM 732 C C . LEU A 1 94 ? 5.967 -14.951 1.829 1.00 74.12 94 LEU A C 1
ATOM 734 O O . LEU A 1 94 ? 4.805 -14.561 1.914 1.00 74.12 94 LEU A O 1
ATOM 738 N N . ASP A 1 95 ? 6.470 -15.930 2.571 1.00 76.69 95 ASP A N 1
ATOM 739 C CA . ASP A 1 95 ? 5.765 -16.484 3.718 1.00 76.69 95 ASP A CA 1
ATOM 740 C C . ASP A 1 95 ? 5.897 -15.506 4.893 1.00 76.69 95 ASP A C 1
ATOM 742 O O . ASP A 1 95 ? 6.975 -15.345 5.473 1.00 76.69 95 ASP A O 1
ATOM 746 N N . GLU A 1 96 ? 4.806 -14.811 5.207 1.00 69.50 96 GLU A N 1
ATOM 747 C CA . GLU A 1 96 ? 4.757 -13.786 6.252 1.00 69.50 96 GLU A CA 1
ATOM 748 C C . GLU A 1 96 ? 5.111 -14.335 7.640 1.00 69.50 96 GLU A C 1
ATOM 750 O O . GLU A 1 96 ? 5.742 -13.631 8.432 1.00 69.50 96 GLU A O 1
ATOM 755 N N . TRP A 1 97 ? 4.836 -15.621 7.897 1.00 73.44 97 TRP A N 1
ATOM 756 C CA . TRP A 1 97 ? 5.197 -16.298 9.146 1.00 73.44 97 TRP A CA 1
ATOM 757 C C . TRP A 1 97 ? 6.703 -16.410 9.342 1.00 73.44 97 TRP A C 1
ATOM 759 O O . TRP A 1 97 ? 7.173 -16.537 10.471 1.00 73.44 97 TRP A O 1
ATOM 769 N N . ARG A 1 98 ? 7.477 -16.330 8.255 1.00 74.56 98 ARG A N 1
ATOM 770 C CA . ARG A 1 98 ? 8.938 -16.376 8.308 1.00 74.56 98 ARG A CA 1
ATOM 771 C C . ARG A 1 98 ? 9.558 -15.010 8.560 1.00 74.56 98 ARG A C 1
ATOM 773 O O . ARG A 1 98 ? 10.666 -14.977 9.076 1.00 74.56 98 ARG A O 1
ATOM 780 N N . ILE A 1 99 ? 8.871 -13.905 8.248 1.00 73.56 99 ILE A N 1
ATOM 781 C CA . ILE A 1 99 ? 9.437 -12.546 8.342 1.00 73.56 99 ILE A CA 1
ATOM 782 C C . ILE A 1 99 ? 9.763 -12.173 9.792 1.00 73.56 99 ILE A C 1
ATOM 784 O O . ILE A 1 99 ? 10.849 -11.666 10.062 1.00 73.56 99 ILE A O 1
ATOM 788 N N . GLY A 1 100 ? 8.848 -12.443 10.727 1.00 73.75 100 GLY A N 1
ATOM 789 C CA . GLY A 1 100 ? 9.064 -12.156 12.150 1.00 73.75 100 GLY A CA 1
ATOM 790 C C . GLY A 1 100 ? 10.289 -12.887 12.720 1.00 73.75 100 GLY A C 1
ATOM 791 O O . GLY A 1 100 ? 11.212 -12.227 13.194 1.00 73.75 100 GLY A O 1
ATOM 792 N N . PRO A 1 101 ? 10.352 -14.229 12.624 1.00 76.19 101 PRO A N 1
ATOM 793 C CA . PRO A 1 101 ? 11.487 -15.016 13.110 1.00 76.19 101 PRO A CA 1
ATOM 794 C C . PRO A 1 101 ? 12.844 -14.672 12.476 1.00 76.19 101 PRO A C 1
ATOM 796 O O . PRO A 1 101 ? 13.866 -14.807 13.140 1.00 76.19 101 PRO A O 1
ATOM 799 N N . ILE A 1 102 ? 12.886 -14.221 11.215 1.00 79.81 102 ILE A N 1
ATOM 800 C CA . ILE A 1 102 ? 14.147 -13.854 10.534 1.00 79.81 102 ILE A CA 1
ATOM 801 C C . ILE A 1 102 ? 14.529 -12.377 10.705 1.00 79.81 102 ILE A C 1
ATOM 803 O O . ILE A 1 102 ? 15.560 -11.951 10.181 1.00 79.81 102 ILE A O 1
ATOM 807 N N . TRP A 1 103 ? 13.723 -11.579 11.415 1.00 79.69 103 TRP A N 1
ATOM 808 C CA . TRP A 1 103 ? 13.954 -10.141 11.565 1.00 79.69 103 TRP A CA 1
ATOM 809 C C . TRP A 1 103 ? 15.311 -9.832 12.204 1.00 79.69 103 TRP A C 1
ATOM 811 O O . TRP A 1 103 ? 16.049 -8.969 11.729 1.00 79.69 103 TRP A O 1
ATOM 821 N N . GLU A 1 104 ? 15.683 -10.582 13.241 1.00 82.06 104 GLU A N 1
ATOM 822 C CA . GLU A 1 104 ? 16.970 -10.411 13.917 1.00 82.06 104 GLU A CA 1
ATOM 823 C C . GLU A 1 104 ? 18.149 -10.769 13.000 1.00 82.06 104 GLU A C 1
ATOM 825 O O . GLU A 1 104 ? 19.118 -10.014 12.912 1.00 82.06 104 GLU A O 1
ATOM 830 N N . GLN A 1 105 ? 18.035 -11.856 12.227 1.00 79.88 105 GLN A N 1
ATOM 831 C CA . GLN A 1 105 ? 19.024 -12.216 11.207 1.00 79.88 105 GLN A CA 1
ATOM 832 C C . GLN A 1 105 ? 19.185 -11.104 10.164 1.00 79.88 105 GLN A C 1
ATOM 834 O O . GLN A 1 105 ? 20.311 -10.765 9.793 1.00 79.88 105 GLN A O 1
ATOM 839 N N . TRP A 1 106 ? 18.076 -10.528 9.698 1.00 81.81 106 TRP A N 1
ATOM 840 C CA . TRP A 1 106 ? 18.089 -9.426 8.741 1.00 81.81 106 TRP A CA 1
ATOM 841 C C . TRP A 1 106 ? 18.801 -8.196 9.322 1.00 81.81 106 TRP A C 1
ATOM 843 O O . TRP A 1 106 ? 19.710 -7.662 8.686 1.00 81.81 106 TRP A O 1
ATOM 853 N N . LEU A 1 107 ? 18.477 -7.798 10.557 1.00 84.62 107 LEU A N 1
ATOM 854 C CA . LEU A 1 107 ? 19.130 -6.673 11.236 1.00 84.62 107 LEU A CA 1
ATOM 855 C C . LEU A 1 107 ? 20.638 -6.888 11.412 1.00 84.62 107 LEU A C 1
ATOM 857 O O . LEU A 1 107 ? 21.428 -5.985 11.128 1.00 84.62 107 LEU A O 1
ATOM 861 N N . MET A 1 108 ? 21.051 -8.078 11.855 1.00 82.75 108 MET A N 1
ATOM 862 C CA . MET A 1 108 ? 22.466 -8.400 12.062 1.00 82.75 108 MET A CA 1
ATOM 863 C C . MET A 1 108 ? 23.242 -8.434 10.745 1.00 82.75 108 MET A C 1
ATOM 865 O O . MET A 1 108 ? 24.346 -7.893 10.670 1.00 82.75 108 MET A O 1
ATOM 869 N N . THR A 1 109 ? 22.627 -8.975 9.692 1.00 83.69 109 THR A N 1
ATOM 870 C CA . THR A 1 109 ? 23.171 -8.965 8.330 1.00 83.69 109 THR A CA 1
ATOM 871 C C . THR A 1 109 ? 23.424 -7.537 7.845 1.00 83.69 109 THR A C 1
ATOM 873 O O . THR A 1 109 ? 24.534 -7.205 7.431 1.00 83.69 109 THR A O 1
ATOM 876 N N . TRP A 1 110 ? 22.430 -6.651 7.954 1.00 84.50 110 TRP A N 1
ATOM 877 C CA . TRP A 1 110 ? 22.588 -5.255 7.538 1.00 84.50 110 TRP A CA 1
ATOM 878 C C . TRP A 1 110 ? 23.591 -4.489 8.391 1.00 84.50 110 TRP A C 1
ATOM 880 O O . TRP A 1 110 ? 24.317 -3.638 7.873 1.00 84.50 110 TRP A O 1
ATOM 890 N N . ARG A 1 111 ? 23.676 -4.800 9.688 1.00 86.00 111 ARG A N 1
ATOM 891 C CA . ARG A 1 111 ? 24.692 -4.225 10.570 1.00 86.00 111 ARG A CA 1
ATOM 892 C C . ARG A 1 111 ? 26.101 -4.621 10.132 1.00 86.00 111 ARG A C 1
ATOM 894 O O . ARG A 1 111 ? 26.970 -3.753 10.108 1.00 86.00 111 ARG A O 1
ATOM 901 N N . GLN A 1 112 ? 26.324 -5.887 9.771 1.00 82.94 112 GLN A N 1
ATOM 902 C CA . GLN A 1 112 ? 27.606 -6.350 9.234 1.00 82.94 112 GLN A CA 1
ATOM 903 C C . GLN A 1 112 ? 27.964 -5.587 7.953 1.00 82.94 112 GLN A C 1
ATOM 905 O O . GLN A 1 112 ? 29.006 -4.934 7.919 1.00 82.94 112 GLN A O 1
ATOM 910 N N . VAL A 1 113 ? 27.065 -5.578 6.960 1.00 83.75 113 VAL A N 1
ATOM 911 C CA . VAL A 1 113 ? 27.270 -4.870 5.683 1.00 83.75 113 VAL A CA 1
ATOM 912 C C . VAL A 1 113 ? 27.584 -3.389 5.918 1.00 83.75 113 VAL A C 1
ATOM 914 O O . VAL A 1 113 ? 28.545 -2.855 5.371 1.00 83.75 113 VAL A O 1
ATOM 917 N N . SER A 1 114 ? 26.818 -2.716 6.783 1.00 86.44 114 SER A N 1
ATOM 918 C CA . SER A 1 114 ? 27.037 -1.301 7.109 1.00 86.44 114 SER A CA 1
ATOM 919 C C . SER A 1 114 ? 28.410 -1.048 7.743 1.00 86.44 114 SER A C 1
ATOM 921 O O . SER A 1 114 ? 29.068 -0.059 7.417 1.00 86.44 114 SER A O 1
ATOM 923 N N . ASN A 1 115 ? 28.858 -1.931 8.639 1.00 86.94 115 ASN A N 1
ATOM 924 C CA . ASN A 1 115 ? 30.160 -1.814 9.294 1.00 86.94 115 ASN A CA 1
ATOM 925 C C . ASN A 1 115 ? 31.321 -2.057 8.321 1.00 86.94 115 ASN A C 1
ATOM 927 O O . ASN A 1 115 ? 32.310 -1.327 8.370 1.00 86.94 115 ASN A O 1
ATOM 931 N N . GLU A 1 116 ? 31.201 -3.045 7.433 1.00 85.88 116 GLU A N 1
ATOM 932 C CA . GLU A 1 116 ? 32.217 -3.361 6.423 1.00 85.88 116 GLU A CA 1
ATOM 933 C C . GLU A 1 116 ? 32.404 -2.189 5.456 1.00 85.88 116 GLU A C 1
ATOM 935 O O . GLU A 1 116 ? 33.527 -1.693 5.318 1.00 85.88 116 GLU A O 1
ATOM 940 N N . VAL A 1 117 ? 31.300 -1.642 4.932 1.00 84.56 117 VAL A N 1
ATOM 941 C CA . VAL A 1 117 ? 31.310 -0.440 4.081 1.00 84.56 117 VAL A CA 1
ATOM 942 C C . VAL A 1 117 ? 31.953 0.749 4.802 1.00 84.56 117 VAL A C 1
ATOM 944 O O . VAL A 1 117 ? 32.825 1.408 4.240 1.00 84.56 117 VAL A O 1
ATOM 947 N N . LYS A 1 118 ? 31.594 1.010 6.069 1.00 88.38 118 LYS A N 1
ATOM 948 C CA . LYS A 1 118 ? 32.211 2.089 6.872 1.00 88.38 118 LYS A CA 1
ATOM 949 C C . LYS A 1 118 ? 33.710 1.895 7.089 1.00 88.38 118 LYS A C 1
ATOM 951 O O . LYS A 1 118 ? 34.437 2.874 7.210 1.00 88.38 118 LYS A O 1
ATOM 956 N N . SER A 1 119 ? 34.166 0.648 7.165 1.00 87.12 119 SER A N 1
ATOM 957 C CA . SER A 1 119 ? 35.578 0.309 7.348 1.00 87.12 119 SER A CA 1
ATOM 958 C C . SER A 1 119 ? 36.396 0.331 6.051 1.00 87.12 119 SER A C 1
ATOM 960 O O . SER A 1 119 ? 37.599 0.083 6.101 1.00 87.12 119 SER A O 1
ATOM 962 N N . GLY A 1 120 ? 35.762 0.609 4.903 1.00 85.06 120 GLY A N 1
ATOM 963 C CA . GLY A 1 120 ? 36.405 0.588 3.586 1.00 85.06 120 GLY A CA 1
ATOM 964 C C . GLY A 1 120 ? 36.735 -0.819 3.080 1.00 85.06 120 GLY A C 1
ATOM 965 O O . GLY A 1 120 ? 37.572 -0.965 2.194 1.00 85.06 120 GLY A O 1
ATOM 966 N N . ARG A 1 121 ? 36.114 -1.856 3.657 1.00 76.75 121 ARG A N 1
ATOM 967 C CA . ARG A 1 121 ? 36.275 -3.251 3.232 1.00 76.75 121 ARG A CA 1
ATOM 968 C C . ARG A 1 121 ? 35.150 -3.633 2.278 1.00 76.75 121 ARG A C 1
ATOM 970 O O . ARG A 1 121 ? 34.034 -3.130 2.395 1.00 76.75 121 ARG A O 1
ATOM 977 N N . GLU A 1 122 ? 35.449 -4.535 1.352 1.00 76.00 122 GLU A N 1
ATOM 978 C CA . GLU A 1 122 ? 34.435 -5.109 0.472 1.00 76.00 122 GLU A CA 1
ATOM 979 C C . GLU A 1 122 ? 33.452 -5.966 1.290 1.00 76.00 122 GLU A C 1
ATOM 981 O O . GLU A 1 122 ? 33.908 -6.728 2.152 1.00 76.00 122 GLU A O 1
ATOM 986 N N . PRO A 1 123 ? 32.127 -5.840 1.073 1.00 67.75 123 PRO A N 1
ATOM 987 C CA . PRO A 1 123 ? 31.149 -6.599 1.835 1.00 67.75 123 PRO A CA 1
ATOM 988 C C . PRO A 1 123 ? 31.300 -8.103 1.595 1.00 67.75 123 PRO A C 1
ATOM 990 O O . PRO A 1 123 ? 31.202 -8.567 0.458 1.00 67.75 123 PRO A O 1
ATOM 993 N N . VAL A 1 124 ? 31.503 -8.877 2.657 1.00 74.62 124 VAL A N 1
ATOM 994 C CA . VAL A 1 124 ? 31.568 -10.341 2.571 1.00 74.62 124 VAL A CA 1
ATOM 995 C C . VAL A 1 124 ? 30.152 -10.896 2.754 1.00 74.62 124 VAL A C 1
ATOM 997 O O . VAL A 1 124 ? 29.396 -10.360 3.569 1.00 74.62 124 VAL A O 1
ATOM 1000 N N . PRO A 1 125 ? 29.745 -11.966 2.038 1.00 67.19 125 PRO A N 1
ATOM 1001 C CA . PRO A 1 125 ? 28.454 -12.592 2.278 1.00 67.19 125 PRO A CA 1
ATOM 1002 C C . PRO A 1 125 ? 28.265 -12.923 3.771 1.00 67.19 125 PRO A C 1
ATOM 1004 O O . PRO A 1 125 ? 29.134 -13.557 4.376 1.00 67.19 125 PRO A O 1
ATOM 1007 N N . PRO A 1 126 ? 27.153 -12.491 4.384 1.00 60.34 126 PRO A N 1
ATOM 1008 C CA . PRO A 1 126 ? 26.906 -12.671 5.809 1.00 60.34 126 PRO A CA 1
ATOM 1009 C C . PRO A 1 126 ? 26.757 -14.162 6.137 1.00 60.34 126 PRO A C 1
ATOM 1011 O O . PRO A 1 126 ? 25.969 -14.870 5.508 1.00 60.34 126 PRO A O 1
ATOM 1014 N N . VAL A 1 127 ? 27.475 -14.643 7.153 1.00 64.50 127 VAL A N 1
ATOM 1015 C CA . VAL A 1 127 ? 27.283 -15.992 7.704 1.00 64.50 127 VAL A CA 1
ATOM 1016 C C . VAL A 1 127 ? 26.423 -15.856 8.952 1.00 64.50 127 VAL A C 1
ATOM 1018 O O . VAL A 1 127 ? 26.906 -15.417 9.994 1.00 64.50 127 VAL A O 1
ATOM 1021 N N . VAL A 1 128 ? 25.139 -16.206 8.852 1.00 56.19 128 VAL A N 1
ATOM 1022 C CA . VAL A 1 128 ? 24.227 -16.183 10.003 1.00 56.19 128 VAL A CA 1
ATOM 1023 C C . VAL A 1 128 ? 23.739 -17.593 10.304 1.00 56.19 128 VAL A C 1
ATOM 1025 O O . VAL A 1 128 ? 23.056 -18.210 9.489 1.00 56.19 128 VAL A O 1
ATOM 1028 N N . THR A 1 129 ? 24.072 -18.084 11.496 1.00 55.59 129 THR A N 1
ATOM 1029 C CA . THR A 1 129 ? 23.544 -19.335 12.048 1.00 55.59 129 THR A CA 1
ATOM 1030 C C . THR A 1 129 ? 22.351 -19.001 12.936 1.00 55.59 129 THR A C 1
ATOM 1032 O O . THR A 1 129 ? 22.500 -18.264 13.908 1.00 55.59 129 THR A O 1
ATOM 1035 N N . VAL A 1 130 ? 21.171 -19.533 12.612 1.00 50.25 130 VAL A N 1
ATOM 1036 C CA . VAL A 1 130 ? 19.949 -19.340 13.408 1.00 50.25 130 VAL A CA 1
ATOM 1037 C C . VAL A 1 130 ? 19.573 -20.651 14.084 1.00 50.25 130 VAL A C 1
ATOM 1039 O O . VAL A 1 130 ? 19.348 -21.656 13.411 1.00 50.25 130 VAL A O 1
ATOM 1042 N N . THR A 1 131 ? 19.452 -20.623 15.409 1.00 53.47 131 THR A N 1
ATOM 1043 C CA . THR A 1 131 ? 18.816 -21.698 16.175 1.00 53.47 131 THR A CA 1
ATOM 1044 C C . THR A 1 131 ? 17.341 -21.347 16.327 1.00 53.47 131 THR A C 1
ATOM 1046 O O . THR A 1 131 ? 16.993 -20.447 17.087 1.00 53.47 131 THR A O 1
ATOM 1049 N N . ILE A 1 132 ? 16.470 -22.020 15.575 1.00 46.75 132 ILE A N 1
ATOM 1050 C CA . ILE A 1 132 ? 15.020 -21.847 15.715 1.00 46.75 132 ILE A CA 1
ATOM 1051 C C . ILE A 1 132 ? 14.590 -22.583 16.996 1.00 46.75 132 ILE A C 1
ATOM 1053 O O . ILE A 1 132 ? 14.892 -23.774 17.111 1.00 46.75 132 ILE A O 1
ATOM 1057 N N . PRO A 1 133 ? 13.907 -21.929 17.955 1.00 45.12 133 PRO A N 1
ATOM 1058 C CA . PRO A 1 133 ? 13.344 -22.623 19.109 1.00 45.12 133 PRO A CA 1
ATOM 1059 C C . PRO A 1 133 ? 12.368 -23.707 18.636 1.00 45.12 133 PRO A C 1
ATOM 1061 O O . PRO A 1 133 ? 11.489 -23.433 17.818 1.00 45.12 133 PRO A O 1
ATOM 1064 N N . SER A 1 134 ? 12.525 -24.939 19.124 1.00 57.06 134 SER A N 1
ATOM 1065 C CA . SER A 1 134 ? 11.526 -25.993 18.925 1.00 57.06 134 SER A CA 1
ATOM 1066 C C . SER A 1 134 ? 10.207 -25.579 19.584 1.00 57.06 134 SER A C 1
ATOM 1068 O O . SER A 1 134 ? 10.241 -25.051 20.698 1.00 57.06 134 SER A O 1
ATOM 1070 N N . GLN A 1 135 ? 9.085 -25.799 18.886 1.00 44.97 135 GLN A N 1
ATOM 1071 C CA . GLN A 1 135 ? 7.729 -25.565 19.406 1.00 44.97 135 GLN A CA 1
ATOM 1072 C C . GLN A 1 135 ? 7.453 -26.345 20.692 1.00 44.97 135 GLN A C 1
ATOM 1074 O O . GLN A 1 135 ? 7.961 -27.485 20.803 1.00 44.97 135 GLN A O 1
#

Sequence (135 aa):
SAGMPAVSVRFMPELPEEVDVAVINSGCIKVVNYAGIVRNTPDRRNAGRLLDSFLEPLFQYQVPDRYGSQPARTDILRTEAWKRFGVKAKAIPLDEWRIGPIWEQWLMTWRQVSNEVKSGREPVPPVVTVTIPSQ

Radius of gyration: 22.58 Å; chains: 1; bounding box: 59×65×47 Å